Protein AF-A0AAV8XV36-F1 (afdb_monomer)

pLDDT: mean 71.96, std 15.18, range [45.75, 94.62]

Secondary structure (DSSP, 8-state):
-EEEEE-----HHHHHHHHHHHHHHHHHHGGG-SEEEEE--TTTHHHHHHHHHHHS-SSHHHHHHHHHHS-S---STTS----GGG-------GGGGS-TT-----GGGGGGGS---SSSTTSS----HHHHHHHT---S--HHHHHHHHHHHHHHHHHHHHHHHHTT---

Nearest PDB structures (foldseek):
  4nes-assembly1_A-2  TM=5.254E-01  e=6.346E+00  Methanocaldococcus jannaschii DSM 2661
  4iil-assembly1_A  TM=3.509E-01  e=5.968E+00  Treponema pallidum subsp. pallidum str. Nichols
  4nf0-assembly7_G  TM=2.643E-01  e=8.112E+00  Pseudomonas aeruginosa PAO1

Organism: NCBI:txid1265417

Mean predicted aligned error: 19.74 Å

Structure (mmCIF, N/CA/C/O backbone):
data_AF-A0AAV8XV36-F1
#
_entry.id   AF-A0AAV8XV36-F1
#
loop_
_atom_site.group_PDB
_atom_site.id
_atom_site.type_symbol
_atom_site.label_atom_id
_atom_site.label_alt_id
_atom_site.label_comp_id
_atom_site.label_asym_id
_atom_site.label_entity_id
_atom_site.label_seq_id
_atom_site.pdbx_PDB_ins_code
_atom_site.Cartn_x
_atom_site.Cartn_y
_atom_site.Cartn_z
_atom_site.occupancy
_atom_site.B_iso_or_equiv
_atom_site.auth_seq_id
_atom_site.auth_comp_id
_atom_site.auth_asym_id
_atom_site.auth_atom_id
_atom_site.pdbx_PDB_model_num
ATOM 1 N N . MET A 1 1 ? -11.335 -16.221 -0.264 1.00 74.81 1 MET A N 1
ATOM 2 C CA . MET A 1 1 ? -10.118 -16.378 -1.099 1.00 74.81 1 MET A CA 1
ATOM 3 C C . MET A 1 1 ? -8.887 -15.902 -0.326 1.00 74.81 1 MET A C 1
ATOM 5 O O . MET A 1 1 ? -8.993 -14.907 0.384 1.00 74.81 1 MET A O 1
ATOM 9 N N . VAL A 1 2 ? -7.735 -16.580 -0.450 1.00 75.75 2 VAL A N 1
ATOM 10 C CA . VAL A 1 2 ? -6.464 -16.173 0.193 1.00 75.75 2 VAL A CA 1
ATOM 11 C C . VAL A 1 2 ? -5.485 -15.687 -0.872 1.00 75.75 2 VAL A C 1
ATOM 13 O O . VAL A 1 2 ? -5.210 -16.416 -1.823 1.00 75.75 2 VAL A O 1
ATOM 16 N N . ILE A 1 3 ? -4.943 -14.479 -0.703 1.00 79.88 3 ILE A N 1
ATOM 17 C CA . ILE A 1 3 ? -3.917 -13.923 -1.598 1.00 79.88 3 ILE A CA 1
ATOM 18 C C . ILE A 1 3 ? -2.570 -13.907 -0.878 1.00 79.88 3 ILE A C 1
ATOM 20 O O . ILE A 1 3 ? -2.438 -13.403 0.240 1.00 79.88 3 ILE A O 1
ATOM 24 N N . LYS A 1 4 ? -1.548 -14.436 -1.555 1.00 80.75 4 LYS A N 1
ATOM 25 C CA . LYS A 1 4 ? -0.155 -14.390 -1.112 1.00 80.75 4 LYS A CA 1
ATOM 26 C C . LYS A 1 4 ? 0.591 -13.346 -1.935 1.00 80.75 4 LYS A C 1
ATOM 28 O O . LYS A 1 4 ? 0.726 -13.505 -3.145 1.00 80.75 4 LYS A O 1
ATOM 33 N N . MET A 1 5 ? 1.066 -12.286 -1.286 1.00 78.62 5 MET A N 1
ATOM 34 C CA . MET A 1 5 ? 1.768 -11.190 -1.955 1.00 78.62 5 MET A CA 1
ATOM 35 C C . MET A 1 5 ? 3.269 -11.306 -1.721 1.00 78.62 5 MET A C 1
ATOM 37 O O . MET A 1 5 ? 3.731 -11.320 -0.580 1.00 78.62 5 MET A O 1
ATOM 41 N N . PHE A 1 6 ? 4.029 -11.391 -2.813 1.00 74.19 6 PHE A N 1
ATOM 42 C CA . PHE A 1 6 ? 5.486 -11.450 -2.783 1.00 74.19 6 PHE A CA 1
ATOM 43 C C . PHE A 1 6 ? 6.046 -10.062 -3.101 1.00 74.19 6 PHE A C 1
ATOM 45 O O . PHE A 1 6 ? 5.982 -9.606 -4.242 1.00 74.19 6 PHE A O 1
ATOM 52 N N . LEU A 1 7 ? 6.564 -9.361 -2.094 1.00 67.19 7 LEU A N 1
ATOM 53 C CA . LEU A 1 7 ? 6.977 -7.967 -2.238 1.00 67.19 7 LEU A CA 1
ATOM 54 C C . LEU A 1 7 ? 8.505 -7.838 -2.163 1.00 67.19 7 LEU A C 1
ATOM 56 O O . LEU A 1 7 ? 9.052 -7.486 -1.128 1.00 67.19 7 LEU A O 1
ATOM 60 N N . LYS A 1 8 ? 9.203 -8.048 -3.287 1.00 64.44 8 LYS A N 1
ATOM 61 C CA . LYS A 1 8 ? 10.670 -7.869 -3.377 1.00 64.44 8 LYS A CA 1
ATOM 62 C C . LYS A 1 8 ? 11.080 -6.398 -3.444 1.00 64.44 8 LYS A C 1
ATOM 64 O O . LYS A 1 8 ? 10.533 -5.671 -4.274 1.00 64.44 8 LYS A O 1
ATOM 69 N N . GLY A 1 9 ? 12.057 -5.965 -2.649 1.00 63.59 9 GLY A N 1
ATOM 70 C CA . GLY A 1 9 ? 12.714 -4.661 -2.801 1.00 63.59 9 GLY A CA 1
ATOM 71 C C . GLY A 1 9 ? 12.841 -3.905 -1.472 1.00 63.59 9 GLY A C 1
ATOM 72 O O . GLY A 1 9 ? 11.809 -3.463 -0.964 1.00 63.59 9 GLY A O 1
ATOM 73 N N . PRO A 1 10 ? 14.069 -3.693 -0.960 1.00 70.31 10 PRO A N 1
ATOM 74 C CA . PRO A 1 10 ? 14.338 -3.261 0.416 1.00 70.31 10 PRO A CA 1
ATOM 75 C C . PRO A 1 10 ? 14.189 -1.752 0.646 1.00 70.31 10 PRO A C 1
ATOM 77 O O . PRO A 1 10 ? 14.543 -1.257 1.710 1.00 70.31 10 PRO A O 1
ATOM 80 N N . SER A 1 11 ? 13.773 -0.957 -0.346 1.00 85.12 11 SER A N 1
ATOM 81 C CA . SER A 1 11 ? 13.738 0.493 -0.148 1.00 85.12 11 SER A CA 1
ATOM 82 C C . SER A 1 11 ? 12.455 0.903 0.572 1.00 85.12 11 SER A C 1
ATOM 84 O O . SER A 1 11 ? 11.348 0.547 0.164 1.00 85.12 11 SER A O 1
ATOM 86 N N . LEU A 1 12 ? 12.605 1.691 1.639 1.00 85.00 12 LEU A N 1
ATOM 87 C CA . LEU A 1 12 ? 11.484 2.244 2.402 1.00 85.00 12 LEU A CA 1
ATOM 88 C C . LEU A 1 12 ? 10.432 2.923 1.495 1.00 85.00 12 LEU A C 1
ATOM 90 O O . LEU A 1 12 ? 9.249 2.628 1.670 1.00 85.00 12 LEU A O 1
ATOM 94 N N . PRO A 1 13 ? 10.806 3.722 0.470 1.00 85.50 13 PRO A N 1
ATOM 95 C CA . PRO A 1 13 ? 9.836 4.289 -0.470 1.00 85.50 13 PRO A CA 1
ATOM 96 C C . PRO A 1 13 ? 9.080 3.238 -1.296 1.00 85.50 13 PRO A C 1
ATOM 98 O O . PRO A 1 13 ? 7.882 3.385 -1.525 1.00 85.50 13 PRO A O 1
ATOM 101 N N . ALA A 1 14 ? 9.744 2.159 -1.727 1.00 85.31 14 ALA A N 1
ATOM 102 C CA . ALA A 1 14 ? 9.082 1.111 -2.503 1.00 85.31 14 ALA A CA 1
ATOM 103 C C . ALA A 1 14 ? 8.082 0.320 -1.652 1.00 85.31 14 ALA A C 1
ATOM 105 O O . ALA A 1 14 ? 7.015 -0.046 -2.143 1.00 85.31 14 ALA A O 1
ATOM 106 N N . VAL A 1 15 ? 8.408 0.053 -0.384 1.00 88.69 15 VAL A N 1
ATOM 107 C CA . VAL A 1 15 ? 7.481 -0.617 0.539 1.00 88.69 15 VAL A CA 1
ATOM 108 C C . VAL A 1 15 ? 6.291 0.286 0.860 1.00 88.69 15 VAL A C 1
ATOM 110 O O . VAL A 1 15 ? 5.156 -0.178 0.807 1.00 88.69 15 VAL A O 1
ATOM 113 N N . ASN A 1 16 ? 6.534 1.573 1.116 1.00 88.31 16 ASN A N 1
ATOM 114 C CA . ASN A 1 16 ? 5.494 2.577 1.350 1.00 88.31 16 ASN A CA 1
ATOM 115 C C . ASN A 1 16 ? 4.468 2.606 0.202 1.00 88.31 16 ASN A C 1
ATOM 117 O O . ASN A 1 16 ? 3.268 2.457 0.434 1.00 88.31 16 ASN A O 1
ATOM 121 N N . LEU A 1 17 ? 4.957 2.659 -1.042 1.00 86.50 17 LEU A N 1
ATOM 122 C CA . LEU A 1 17 ? 4.115 2.598 -2.233 1.00 86.50 17 LEU A CA 1
ATOM 123 C C . LEU A 1 17 ? 3.281 1.309 -2.283 1.00 86.50 17 LEU A C 1
ATOM 125 O O . LEU A 1 17 ? 2.062 1.366 -2.416 1.00 86.50 17 LEU A O 1
ATOM 129 N N . LYS A 1 18 ? 3.924 0.144 -2.134 1.00 87.56 18 LYS A N 1
ATOM 130 C CA . LYS A 1 18 ? 3.245 -1.161 -2.199 1.00 87.56 18 LYS A CA 1
ATOM 131 C C . LYS A 1 18 ? 2.146 -1.298 -1.154 1.00 87.56 18 LYS A C 1
ATOM 133 O O . LYS A 1 18 ? 1.065 -1.781 -1.474 1.00 87.56 18 LYS A O 1
ATOM 138 N N . LEU A 1 19 ? 2.414 -0.903 0.090 1.00 90.06 19 LEU A N 1
ATOM 139 C CA . LEU A 1 19 ? 1.417 -0.971 1.158 1.00 90.06 19 LEU A CA 1
ATOM 140 C C . LEU A 1 19 ? 0.246 -0.019 0.888 1.00 90.06 19 LEU A C 1
ATOM 142 O O . LEU A 1 19 ? -0.897 -0.401 1.132 1.00 90.06 19 LEU A O 1
ATOM 146 N N . GLY A 1 20 ? 0.511 1.160 0.316 1.00 88.62 20 GLY A N 1
ATOM 147 C CA . GLY A 1 20 ? 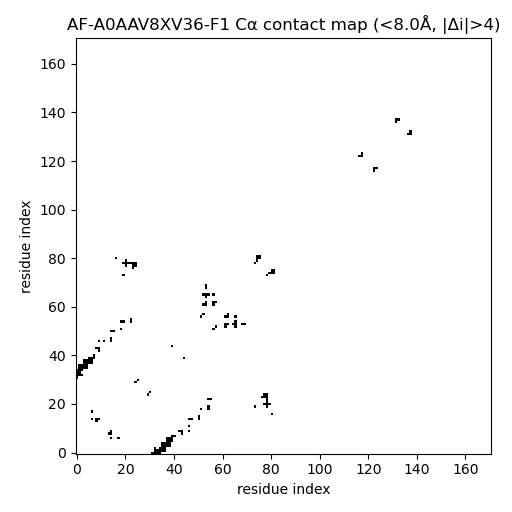-0.527 2.076 -0.160 1.00 88.62 20 GLY A CA 1
ATOM 148 C C . GLY A 1 20 ? -1.434 1.439 -1.215 1.00 88.62 20 GLY A C 1
ATOM 149 O O . GLY A 1 20 ? -2.657 1.460 -1.065 1.00 88.62 20 GLY A O 1
ATOM 150 N N . THR A 1 21 ? -0.847 0.792 -2.226 1.00 87.38 21 THR A N 1
ATOM 151 C CA . THR A 1 21 ? -1.595 0.069 -3.266 1.00 87.38 21 THR A CA 1
ATOM 152 C C . THR A 1 21 ? -2.440 -1.058 -2.674 1.00 87.38 21 THR A C 1
ATOM 154 O O . THR A 1 21 ? -3.630 -1.162 -2.961 1.00 87.38 21 THR A O 1
ATOM 157 N N . VAL A 1 22 ? -1.866 -1.883 -1.791 1.00 89.94 22 VAL A N 1
ATOM 158 C CA . VAL A 1 22 ? -2.609 -2.987 -1.160 1.00 89.94 22 VAL A CA 1
ATOM 159 C C . VAL A 1 22 ? -3.760 -2.466 -0.308 1.00 89.94 22 VAL A C 1
ATOM 161 O O . VAL A 1 22 ? -4.858 -3.013 -0.372 1.00 89.94 22 VAL A O 1
ATOM 164 N N . ARG A 1 23 ? -3.547 -1.393 0.458 1.00 89.81 23 ARG A N 1
ATOM 165 C CA . ARG A 1 23 ? -4.609 -0.763 1.244 1.00 89.81 23 ARG A CA 1
ATOM 166 C C . ARG A 1 23 ? -5.766 -0.309 0.351 1.00 89.81 23 ARG A C 1
ATOM 168 O O . ARG A 1 23 ? -6.904 -0.672 0.629 1.00 89.81 23 ARG A O 1
ATOM 175 N N . ARG A 1 24 ? -5.485 0.411 -0.740 1.00 87.62 24 ARG A N 1
ATOM 176 C CA . ARG A 1 24 ? -6.513 0.882 -1.688 1.00 87.62 24 ARG A CA 1
ATOM 177 C C . ARG A 1 24 ? -7.259 -0.252 -2.373 1.00 87.62 24 ARG A C 1
ATOM 179 O O . ARG A 1 24 ? -8.483 -0.210 -2.483 1.00 87.62 24 ARG A O 1
ATOM 186 N N . PHE A 1 25 ? -6.538 -1.291 -2.772 1.00 88.31 25 PHE A N 1
ATOM 187 C CA . PHE A 1 25 ? -7.145 -2.487 -3.335 1.00 88.31 25 PHE A CA 1
ATOM 188 C C . PHE A 1 25 ? -8.116 -3.149 -2.344 1.00 88.31 25 PHE A C 1
ATOM 190 O O . PHE A 1 25 ? -9.224 -3.538 -2.712 1.00 88.31 25 PHE A O 1
ATOM 197 N N . LEU A 1 26 ? -7.738 -3.231 -1.065 1.00 89.81 26 LEU A N 1
ATOM 198 C CA . LEU A 1 26 ? -8.586 -3.802 -0.018 1.00 89.81 26 LEU A CA 1
ATOM 199 C C . LEU A 1 26 ? -9.798 -2.936 0.334 1.00 89.81 26 LEU A C 1
ATOM 201 O O . LEU A 1 26 ? -10.822 -3.487 0.726 1.00 89.81 26 LEU A O 1
ATOM 205 N N . GLU A 1 27 ? -9.732 -1.619 0.150 1.00 87.75 27 GLU A N 1
ATOM 206 C CA . GLU A 1 27 ? -10.895 -0.740 0.330 1.00 87.75 27 GLU A CA 1
ATOM 207 C C . GLU A 1 27 ? -12.016 -1.051 -0.680 1.00 87.75 27 GLU A C 1
ATOM 209 O O . GLU A 1 27 ? -13.190 -0.996 -0.319 1.00 87.75 27 GLU A O 1
ATOM 214 N N . HIS A 1 28 ? -11.670 -1.445 -1.911 1.00 88.44 28 HIS A N 1
ATOM 215 C CA . HIS A 1 28 ? -12.644 -1.749 -2.970 1.00 88.44 28 HIS A CA 1
ATOM 216 C C . HIS A 1 28 ? -13.012 -3.236 -3.054 1.00 88.44 28 HIS A C 1
ATOM 218 O O . HIS A 1 28 ? -14.160 -3.582 -3.335 1.00 88.44 28 HIS A O 1
ATOM 224 N N . HIS A 1 29 ? -12.050 -4.131 -2.810 1.00 88.62 29 HIS A N 1
ATOM 225 C CA . HIS A 1 29 ? -12.204 -5.571 -3.046 1.00 88.62 29 HIS A CA 1
ATOM 226 C C . HIS A 1 29 ? -12.070 -6.433 -1.785 1.00 88.62 29 HIS A C 1
ATOM 228 O O . HIS A 1 29 ? -12.222 -7.657 -1.860 1.00 88.62 29 HIS A O 1
ATOM 234 N N . GLY A 1 30 ? -11.820 -5.833 -0.617 1.00 87.88 30 GLY A N 1
ATOM 235 C CA . GLY A 1 30 ? -11.525 -6.549 0.627 1.00 87.88 30 GLY A CA 1
ATOM 236 C C . GLY A 1 30 ? -12.627 -7.501 1.085 1.00 87.88 30 GLY A C 1
ATOM 237 O O . GLY A 1 30 ? -12.320 -8.557 1.621 1.00 87.88 30 GLY A O 1
ATOM 238 N N . SER A 1 31 ? -13.899 -7.206 0.797 1.00 90.38 31 SER A N 1
ATOM 239 C CA . SER A 1 31 ? -15.032 -8.071 1.168 1.00 90.38 31 SER A CA 1
ATOM 240 C C . SER A 1 31 ? -15.002 -9.456 0.506 1.00 90.38 31 SER A C 1
ATOM 242 O O . SER A 1 31 ? -15.669 -10.370 0.979 1.00 90.38 31 SER A O 1
ATOM 244 N N . SER A 1 32 ? -14.255 -9.615 -0.591 1.00 90.62 32 SER A N 1
ATOM 245 C CA . SER A 1 32 ? -14.105 -10.889 -1.315 1.00 90.62 32 SER A CA 1
ATOM 246 C C . SER A 1 32 ? -12.934 -11.750 -0.814 1.00 90.62 32 SER A C 1
ATOM 248 O O . SER A 1 32 ? -12.748 -12.892 -1.255 1.00 90.62 32 SER A O 1
ATOM 250 N N . LEU A 1 33 ? -12.124 -11.207 0.097 1.00 89.56 33 LEU A N 1
ATOM 251 C CA . LEU A 1 33 ? -10.884 -11.806 0.572 1.00 89.56 33 LEU A CA 1
ATOM 252 C C . LEU A 1 33 ? -11.000 -12.158 2.047 1.00 89.56 33 LEU A C 1
ATOM 254 O O . LEU A 1 33 ? -11.422 -11.344 2.859 1.00 89.56 33 LEU A O 1
ATOM 258 N N . ASP A 1 34 ? -10.551 -13.360 2.396 1.00 90.62 34 ASP A N 1
ATOM 259 C CA . ASP A 1 34 ? -10.556 -13.801 3.793 1.00 90.62 34 ASP A CA 1
ATOM 260 C C . ASP A 1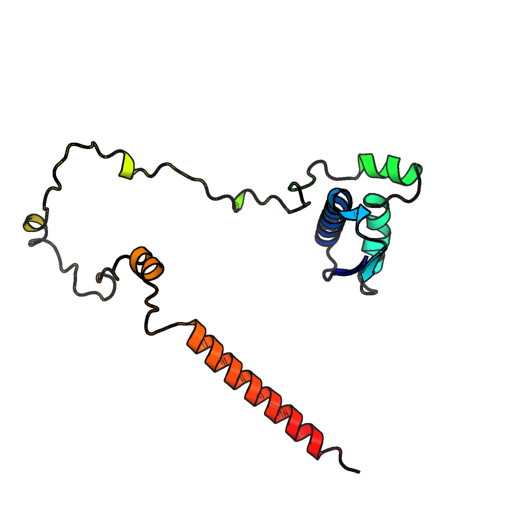 34 ? -9.250 -13.404 4.483 1.00 90.62 34 ASP A C 1
ATOM 262 O O . ASP A 1 34 ? -9.212 -13.097 5.672 1.00 90.62 34 ASP A O 1
ATOM 266 N N . THR A 1 35 ? -8.130 -13.471 3.757 1.00 89.81 35 THR A N 1
ATOM 267 C CA . THR A 1 35 ? -6.796 -13.251 4.325 1.00 89.81 35 THR A CA 1
ATOM 268 C C . THR A 1 35 ? -5.806 -12.811 3.250 1.00 89.81 35 THR A C 1
ATOM 270 O O . THR A 1 35 ? -5.747 -13.389 2.161 1.00 89.81 35 THR A O 1
ATOM 273 N N . VAL A 1 36 ? -4.980 -11.821 3.593 1.00 89.62 36 VAL A N 1
ATOM 274 C CA . VAL A 1 36 ? -3.818 -11.387 2.808 1.00 89.62 36 VAL A CA 1
ATOM 275 C C . VAL A 1 36 ? -2.552 -11.696 3.591 1.00 89.62 36 VAL A C 1
ATOM 277 O O . VAL A 1 36 ? -2.440 -11.343 4.763 1.00 89.62 36 VAL A O 1
ATOM 280 N N . ILE A 1 37 ? -1.595 -12.362 2.945 1.00 92.25 37 ILE A N 1
ATOM 281 C CA . ILE A 1 37 ? -0.317 -12.735 3.559 1.00 92.25 37 ILE A CA 1
ATOM 282 C C . ILE A 1 37 ? 0.815 -12.016 2.828 1.00 92.25 37 ILE A C 1
ATOM 284 O O . ILE A 1 37 ? 1.059 -12.276 1.645 1.00 92.25 37 ILE A O 1
ATOM 288 N N . PHE A 1 38 ? 1.531 -11.154 3.550 1.00 90.38 38 PHE A N 1
ATOM 289 C CA . PHE A 1 38 ? 2.761 -10.528 3.074 1.00 90.38 38 PHE A CA 1
ATOM 290 C C . PHE A 1 38 ? 3.940 -11.476 3.275 1.00 90.38 38 PHE A C 1
ATOM 292 O O . PHE A 1 38 ? 4.255 -11.868 4.398 1.00 90.38 38 PHE A O 1
ATOM 299 N N . VAL A 1 39 ? 4.594 -11.851 2.178 1.00 90.81 39 VAL A N 1
ATOM 300 C CA . VAL A 1 39 ? 5.805 -12.672 2.205 1.00 90.81 39 VAL A CA 1
ATOM 301 C C . VAL A 1 39 ? 6.998 -11.755 2.033 1.00 90.81 39 VAL A C 1
ATOM 303 O O . VAL A 1 39 ? 7.145 -11.112 0.992 1.00 90.81 39 VAL A O 1
ATOM 306 N N . VAL A 1 40 ? 7.823 -11.695 3.071 1.00 89.12 40 VAL A N 1
ATOM 307 C CA . VAL A 1 40 ? 8.926 -10.745 3.195 1.00 89.12 40 VAL A CA 1
ATOM 308 C C . VAL A 1 40 ? 10.188 -11.505 3.592 1.00 89.12 40 VAL A C 1
ATOM 310 O O . VAL A 1 40 ? 10.132 -12.416 4.421 1.00 89.12 40 VAL A O 1
ATOM 313 N N . ASP A 1 41 ? 11.322 -11.135 3.000 1.00 88.69 41 ASP A N 1
ATOM 314 C CA . ASP A 1 41 ? 12.625 -11.680 3.378 1.00 88.69 41 ASP A CA 1
ATOM 315 C C . ASP A 1 41 ? 13.086 -11.116 4.730 1.00 88.69 41 ASP A C 1
ATOM 317 O O . ASP A 1 41 ? 12.737 -10.004 5.121 1.00 88.69 41 ASP A O 1
ATOM 321 N N . LYS A 1 42 ? 13.932 -11.860 5.453 1.00 87.38 42 LYS A N 1
ATOM 322 C CA . LYS A 1 42 ? 14.415 -11.445 6.787 1.00 87.38 42 LYS A CA 1
ATOM 323 C C . LYS A 1 42 ? 15.101 -10.075 6.792 1.00 87.38 42 LYS A C 1
ATOM 325 O O . LYS A 1 42 ? 15.044 -9.382 7.800 1.00 87.38 42 LYS A O 1
ATOM 330 N N . VAL A 1 43 ? 15.747 -9.707 5.686 1.00 88.31 43 VAL A N 1
ATOM 331 C CA . VAL A 1 43 ? 16.439 -8.418 5.524 1.00 88.31 43 VAL A CA 1
ATOM 332 C C . VAL A 1 43 ? 15.449 -7.249 5.490 1.00 88.31 43 VAL A C 1
ATOM 334 O O . VAL A 1 43 ? 15.755 -6.176 5.999 1.00 88.31 43 VAL A O 1
ATOM 337 N N . ASP A 1 44 ? 14.248 -7.478 4.961 1.00 88.25 44 ASP A N 1
ATOM 338 C CA . ASP A 1 44 ? 13.240 -6.438 4.754 1.00 88.25 44 ASP A CA 1
ATOM 339 C C . ASP A 1 44 ? 12.260 -6.336 5.931 1.00 88.25 44 ASP A C 1
ATOM 341 O O . ASP A 1 44 ? 11.544 -5.343 6.050 1.00 88.25 44 ASP A O 1
ATOM 345 N N . LEU A 1 45 ? 12.235 -7.333 6.825 1.00 89.88 45 LEU A N 1
ATOM 346 C CA . LEU A 1 45 ? 11.255 -7.459 7.909 1.00 89.88 45 LEU A CA 1
ATOM 347 C C . LEU A 1 45 ? 11.112 -6.179 8.747 1.00 89.88 45 LEU A C 1
ATOM 349 O O . LEU A 1 45 ? 9.992 -5.727 8.973 1.00 89.88 45 LEU A O 1
ATOM 353 N N . GLY A 1 46 ? 12.229 -5.557 9.136 1.00 91.38 46 GLY A N 1
ATOM 354 C CA . GLY A 1 46 ? 12.210 -4.347 9.966 1.00 91.38 46 GLY A CA 1
ATOM 355 C C . GLY A 1 46 ? 11.491 -3.163 9.309 1.00 91.38 46 GLY A C 1
ATOM 356 O O . GLY A 1 46 ? 10.854 -2.368 9.993 1.00 91.38 46 GLY A O 1
ATOM 357 N N . ILE A 1 47 ? 11.518 -3.064 7.977 1.00 91.06 47 ILE A N 1
ATOM 358 C CA . ILE A 1 47 ? 10.802 -2.009 7.245 1.00 91.06 47 ILE A CA 1
ATOM 359 C C . ILE A 1 47 ? 9.290 -2.242 7.329 1.00 91.06 47 ILE A C 1
ATOM 361 O O . ILE A 1 47 ? 8.527 -1.302 7.551 1.00 91.06 47 ILE A O 1
ATOM 365 N N . TYR A 1 48 ? 8.850 -3.494 7.189 1.00 91.69 48 TYR A N 1
ATOM 366 C CA . TYR A 1 48 ? 7.434 -3.846 7.285 1.00 91.69 48 TYR A CA 1
ATOM 367 C C . TYR A 1 48 ? 6.906 -3.722 8.713 1.00 91.69 48 TYR A C 1
ATOM 369 O O . TYR A 1 48 ? 5.782 -3.268 8.886 1.00 91.69 48 TYR A O 1
ATOM 377 N N . GLU A 1 49 ? 7.694 -4.056 9.735 1.00 91.38 49 GLU A N 1
ATOM 378 C CA . GLU A 1 49 ? 7.289 -3.871 11.136 1.00 91.38 49 GLU A CA 1
ATOM 379 C C . GLU A 1 49 ? 6.985 -2.406 11.467 1.00 91.38 49 GLU A C 1
ATOM 381 O O . GLU A 1 49 ? 6.040 -2.125 12.204 1.00 91.38 49 GLU A O 1
ATOM 386 N N . VAL A 1 50 ? 7.745 -1.475 10.884 1.00 91.06 50 VAL A N 1
ATOM 387 C CA . VAL A 1 50 ? 7.536 -0.033 11.063 1.00 91.06 50 VAL A CA 1
ATOM 388 C C . VAL A 1 50 ? 6.368 0.479 10.219 1.00 91.06 50 VAL A C 1
ATOM 390 O O . VAL A 1 50 ? 5.563 1.271 10.704 1.00 91.06 50 VAL A O 1
ATOM 393 N N . LEU A 1 51 ? 6.254 0.045 8.959 1.00 91.06 51 LEU A N 1
ATOM 394 C CA . LEU A 1 51 ? 5.257 0.592 8.035 1.00 91.06 51 LEU A CA 1
ATOM 395 C C . LEU A 1 51 ? 3.876 -0.068 8.143 1.00 91.06 51 LEU A C 1
ATOM 397 O O . LEU A 1 51 ? 2.878 0.593 7.880 1.00 91.06 51 LEU A O 1
ATOM 401 N N . LEU A 1 52 ? 3.761 -1.341 8.526 1.00 91.94 52 LEU A N 1
ATOM 402 C CA . LEU A 1 52 ? 2.458 -2.016 8.597 1.00 91.94 52 LEU A CA 1
ATOM 403 C C . LEU A 1 52 ? 1.463 -1.310 9.535 1.00 91.94 52 LEU A C 1
ATOM 405 O O . LEU A 1 52 ? 0.341 -1.092 9.086 1.00 91.94 52 LEU A O 1
ATOM 409 N N . PRO A 1 53 ? 1.829 -0.881 10.760 1.00 92.88 53 PRO A N 1
ATOM 410 C CA . PRO A 1 53 ? 0.923 -0.129 11.634 1.00 92.88 53 PRO A CA 1
ATOM 411 C C . PRO A 1 53 ? 0.434 1.196 11.036 1.00 92.88 53 PRO A C 1
ATOM 413 O O . PRO A 1 53 ? -0.655 1.654 11.369 1.00 92.88 53 PRO A O 1
ATOM 416 N N . LEU A 1 54 ? 1.220 1.802 10.140 1.00 91.81 54 LEU A N 1
ATOM 417 C CA . LEU A 1 54 ? 0.864 3.051 9.466 1.00 91.81 54 LEU A CA 1
ATOM 418 C C . LEU A 1 54 ? -0.275 2.842 8.452 1.00 91.81 54 LEU A C 1
ATOM 420 O O . LEU A 1 54 ? -1.192 3.658 8.352 1.00 91.81 54 LEU A O 1
ATOM 424 N N . TYR A 1 55 ? -0.236 1.738 7.703 1.00 91.31 55 TYR A N 1
ATOM 425 C CA . TYR A 1 55 ? -1.243 1.428 6.680 1.00 91.31 55 TYR A CA 1
ATOM 426 C C . TYR A 1 55 ? -2.407 0.589 7.207 1.00 91.31 55 TYR A C 1
ATOM 428 O O . TYR A 1 55 ? -3.531 0.761 6.741 1.00 91.31 55 TYR A O 1
ATOM 436 N N . PHE A 1 56 ? -2.147 -0.285 8.174 1.00 92.44 56 PHE A N 1
ATOM 437 C CA . PHE A 1 56 ? -3.086 -1.242 8.753 1.00 92.44 56 PHE A CA 1
ATOM 438 C C . PHE A 1 56 ? -3.037 -1.138 10.287 1.00 92.44 56 PHE A C 1
ATOM 440 O O . PHE A 1 56 ? -2.512 -2.036 10.953 1.00 92.44 56 PHE A O 1
ATOM 447 N N . PRO A 1 57 ? -3.539 -0.028 10.859 1.00 93.06 57 PRO A N 1
ATOM 448 C CA . PRO A 1 57 ? -3.499 0.197 12.297 1.00 93.06 57 PRO A CA 1
ATOM 449 C C . PRO A 1 57 ? -4.299 -0.875 13.041 1.00 93.06 57 PRO A C 1
ATOM 451 O O . PRO A 1 57 ? -5.419 -1.227 12.672 1.00 93.06 57 PRO A O 1
ATOM 454 N N . ARG A 1 58 ? -3.716 -1.385 14.123 1.00 93.12 58 ARG A N 1
ATOM 455 C CA . ARG A 1 58 ? -4.267 -2.447 14.982 1.00 93.12 58 ARG A CA 1
ATOM 456 C C . ARG A 1 58 ? -4.947 -1.887 16.228 1.00 93.12 58 ARG A C 1
ATOM 458 O O . ARG A 1 58 ? -5.646 -2.610 16.933 1.00 93.12 58 ARG A O 1
ATOM 465 N N . SER A 1 59 ? -4.718 -0.610 16.530 1.00 94.62 59 SER A N 1
ATOM 466 C CA . SER A 1 59 ? -5.302 0.094 17.671 1.00 94.62 59 SER A CA 1
ATOM 467 C C . SER A 1 59 ? -5.661 1.534 17.310 1.00 94.62 59 SER A C 1
ATOM 469 O O . SER A 1 59 ? -5.103 2.105 16.375 1.00 94.62 59 SER A O 1
ATOM 471 N N . LYS A 1 60 ? -6.545 2.156 18.101 1.00 93.50 60 LYS A N 1
ATOM 472 C CA . LYS A 1 60 ? -6.906 3.573 17.920 1.00 93.50 60 LYS A CA 1
ATOM 473 C C . LYS A 1 60 ? -5.712 4.518 18.062 1.00 93.50 60 LYS A C 1
ATOM 475 O O . LYS A 1 60 ? -5.676 5.554 17.416 1.00 93.50 60 LYS A O 1
ATOM 480 N N . LEU A 1 61 ? -4.733 4.163 18.898 1.00 93.25 61 LEU A N 1
ATOM 481 C CA . LEU A 1 61 ? -3.515 4.957 19.056 1.00 93.25 61 LEU A CA 1
ATOM 482 C C . LEU A 1 61 ? -2.680 4.948 17.768 1.00 93.25 61 LEU A C 1
ATOM 484 O O . LEU A 1 61 ? -2.205 5.996 17.342 1.00 93.25 61 LEU A O 1
ATOM 488 N N . GLU A 1 62 ? -2.529 3.774 17.144 1.00 93.06 62 GLU A N 1
ATOM 489 C CA . GLU A 1 62 ? -1.848 3.644 15.848 1.00 93.06 62 GLU A CA 1
ATOM 490 C C . GLU A 1 62 ? -2.603 4.406 14.755 1.00 93.06 62 GLU A C 1
ATOM 492 O O . GLU A 1 62 ? -1.980 5.101 13.961 1.00 93.06 62 GLU A O 1
ATOM 497 N N . GLU A 1 63 ? -3.937 4.336 14.749 1.00 89.88 63 GLU A N 1
ATOM 498 C CA . GLU A 1 63 ? -4.775 5.068 13.796 1.00 89.88 63 GLU A CA 1
ATOM 499 C C . GLU A 1 63 ? -4.588 6.589 13.910 1.00 89.88 63 GLU A C 1
ATOM 501 O O . GLU A 1 63 ? -4.373 7.258 12.901 1.00 89.88 63 GLU A O 1
ATOM 506 N N . GLU A 1 64 ? -4.623 7.139 15.128 1.00 91.62 64 GLU A N 1
ATOM 507 C CA . GLU A 1 64 ? -4.387 8.568 15.362 1.00 91.62 64 GLU A CA 1
ATOM 508 C C . GLU A 1 64 ? -2.974 8.987 14.946 1.00 91.62 64 GLU A C 1
ATOM 510 O O . GLU A 1 64 ? -2.805 9.999 14.270 1.00 91.62 64 GLU A O 1
ATOM 515 N N . ALA A 1 65 ? -1.955 8.192 15.279 1.00 88.38 65 ALA A N 1
ATOM 516 C CA . ALA A 1 65 ? -0.584 8.472 14.861 1.00 88.38 65 ALA A CA 1
ATOM 517 C C . ALA A 1 65 ? -0.429 8.436 13.330 1.00 88.38 65 ALA A C 1
ATOM 519 O O . ALA A 1 65 ? 0.253 9.287 12.753 1.00 88.38 65 ALA A O 1
ATOM 520 N N . ALA A 1 66 ? -1.088 7.482 12.666 1.00 89.00 66 ALA A N 1
ATOM 521 C CA . ALA A 1 66 ? -0.992 7.291 11.228 1.00 89.00 66 ALA A CA 1
ATOM 522 C C . ALA A 1 66 ? -1.563 8.464 10.426 1.00 89.00 66 ALA A C 1
ATOM 524 O O . ALA A 1 66 ? -0.992 8.832 9.399 1.00 89.00 66 ALA A O 1
ATOM 525 N N . LYS A 1 67 ? -2.636 9.103 10.915 1.00 85.31 67 LYS A N 1
ATOM 526 C CA . LYS A 1 67 ? -3.254 10.279 10.271 1.00 85.31 67 LYS A CA 1
ATOM 527 C C . LYS A 1 67 ? -2.256 11.404 9.997 1.00 85.31 67 LYS A C 1
ATOM 529 O O . LYS A 1 67 ? -2.382 12.086 8.988 1.00 85.31 67 LYS A O 1
ATOM 534 N N . TYR A 1 68 ? -1.267 11.583 10.872 1.00 85.38 68 TYR A N 1
ATOM 535 C CA . TYR A 1 68 ? -0.263 12.644 10.750 1.00 85.38 68 TYR A CA 1
ATOM 536 C C . TYR A 1 68 ? 0.986 12.235 9.963 1.00 85.38 68 TYR A C 1
ATOM 538 O O . TYR A 1 68 ? 1.799 13.091 9.625 1.00 85.38 68 TYR A O 1
ATOM 546 N N . GLN A 1 69 ? 1.171 10.940 9.710 1.00 83.88 69 GLN A N 1
ATOM 547 C CA . GLN A 1 69 ? 2.375 10.392 9.080 1.00 83.88 69 GLN A CA 1
ATOM 548 C C . GLN A 1 69 ? 2.136 9.915 7.645 1.00 83.88 69 GLN A C 1
ATOM 550 O O . GLN A 1 69 ? 3.090 9.778 6.879 1.00 83.88 69 GLN A O 1
ATOM 555 N N . LEU A 1 70 ? 0.883 9.639 7.276 1.00 79.44 70 LEU A N 1
ATOM 556 C CA . LEU A 1 70 ? 0.543 9.233 5.921 1.00 79.44 70 LEU A CA 1
ATOM 557 C C . LEU A 1 70 ? 0.752 10.397 4.935 1.00 79.44 70 LEU A C 1
ATOM 559 O O . LEU A 1 70 ? 0.389 11.534 5.243 1.00 79.44 70 LEU A O 1
AT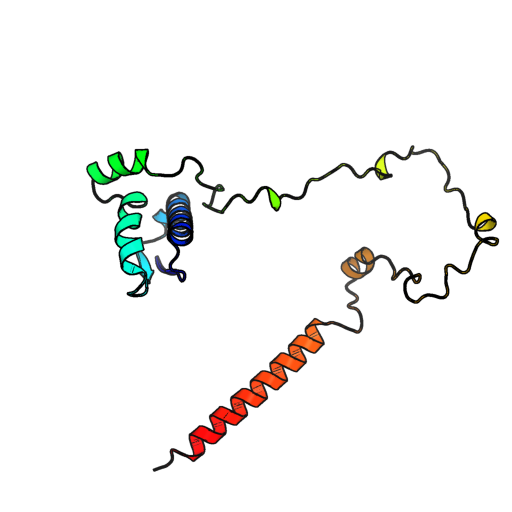OM 563 N N . PRO A 1 71 ? 1.317 10.129 3.743 1.00 74.00 71 PRO A N 1
ATOM 564 C CA . PRO A 1 71 ? 1.432 11.133 2.691 1.00 74.00 71 PRO A CA 1
ATOM 565 C C . PRO A 1 71 ? 0.061 11.697 2.298 1.00 74.00 71 PRO A C 1
ATOM 567 O O . PRO A 1 71 ? -0.919 10.955 2.231 1.00 74.00 71 PRO A O 1
ATOM 570 N N . SER A 1 72 ? 0.001 12.996 1.984 1.00 67.31 72 SER A N 1
ATOM 571 C CA . SER A 1 72 ? -1.222 13.647 1.488 1.00 67.31 72 SER A CA 1
ATOM 572 C C . SER A 1 72 ? -1.662 13.107 0.122 1.00 67.31 72 SER A C 1
ATOM 574 O O . SER A 1 72 ? -2.854 13.007 -0.150 1.00 67.31 72 SER A O 1
ATOM 576 N N . GLU A 1 73 ? -0.704 12.711 -0.718 1.00 65.25 73 GLU A N 1
ATOM 577 C CA . GLU A 1 73 ? -0.945 12.196 -2.066 1.00 65.25 73 GLU A CA 1
ATOM 578 C C . GLU A 1 73 ? -1.097 10.670 -2.040 1.00 65.25 73 GLU A C 1
ATOM 580 O O . GLU A 1 73 ? -0.124 9.940 -1.854 1.00 65.25 73 GLU A O 1
ATOM 585 N N . THR A 1 74 ? -2.320 10.165 -2.231 1.00 62.88 74 THR A N 1
ATOM 586 C CA . THR A 1 74 ? -2.621 8.720 -2.140 1.00 62.88 74 THR A CA 1
ATOM 587 C C . THR A 1 74 ? -2.550 7.972 -3.480 1.00 62.88 74 THR A C 1
ATOM 589 O O . THR A 1 74 ? -3.015 6.837 -3.575 1.00 62.88 74 THR A O 1
ATOM 592 N N . GLY A 1 75 ? -1.952 8.577 -4.509 1.00 72.12 75 GLY A N 1
ATOM 593 C CA . GLY A 1 75 ? -1.898 7.996 -5.852 1.00 72.12 75 GLY A CA 1
ATOM 594 C C . GLY A 1 75 ? -3.261 7.978 -6.554 1.00 72.12 75 GLY A C 1
ATOM 595 O O . GLY A 1 75 ? -4.179 8.709 -6.182 1.00 72.12 75 GLY A O 1
ATOM 596 N N . GLY A 1 76 ? -3.370 7.173 -7.611 1.00 77.38 76 GLY A N 1
ATOM 597 C CA . GLY A 1 76 ? -4.597 6.986 -8.386 1.00 77.38 76 GLY A CA 1
ATOM 598 C C . GLY A 1 76 ? -5.701 6.233 -7.623 1.00 77.38 76 GLY A C 1
ATOM 599 O O . GLY A 1 76 ? -5.487 5.803 -6.487 1.00 77.38 76 GLY A O 1
ATOM 600 N N . PRO A 1 77 ? -6.879 6.028 -8.242 1.00 75.62 77 PRO A N 1
ATOM 601 C CA . PRO A 1 77 ? -8.034 5.378 -7.605 1.00 75.62 77 PRO A CA 1
ATOM 602 C C . PRO A 1 77 ? -7.714 3.986 -7.035 1.00 75.62 77 PRO A C 1
ATOM 604 O O . PRO A 1 77 ? -8.161 3.655 -5.937 1.00 75.62 77 PRO A O 1
ATOM 607 N N . ASP A 1 78 ? -6.851 3.230 -7.717 1.00 73.00 78 ASP A N 1
ATOM 608 C CA . ASP A 1 78 ? -6.416 1.888 -7.310 1.00 73.00 78 ASP A CA 1
ATOM 609 C C . ASP A 1 78 ? -5.079 1.883 -6.538 1.00 73.00 78 ASP A C 1
ATOM 611 O O . ASP A 1 78 ? -4.464 0.840 -6.321 1.00 73.00 78 ASP A O 1
ATOM 615 N N . GLY A 1 79 ? -4.604 3.054 -6.097 1.00 76.25 79 GLY A N 1
ATOM 616 C CA . GLY A 1 79 ? -3.321 3.207 -5.404 1.00 76.25 79 GLY A CA 1
ATOM 617 C C . GLY A 1 79 ? -2.101 3.105 -6.325 1.00 76.25 79 GLY A C 1
ATOM 618 O O . GLY A 1 79 ? -1.011 2.743 -5.874 1.00 76.25 79 GLY A O 1
ATOM 619 N N . GLU A 1 80 ? -2.280 3.401 -7.613 1.00 79.62 80 GLU A N 1
ATOM 620 C CA . GLU A 1 80 ? -1.196 3.485 -8.593 1.00 79.62 80 GLU A CA 1
ATOM 621 C C . GLU A 1 80 ? -0.368 4.775 -8.418 1.00 79.62 80 GLU A C 1
ATOM 623 O O . GLU A 1 80 ? -0.926 5.829 -8.093 1.00 79.62 80 GLU A O 1
ATOM 628 N N . PRO A 1 81 ? 0.955 4.749 -8.665 1.00 74.88 81 PRO A N 1
ATOM 629 C CA . PRO A 1 81 ? 1.760 5.965 -8.692 1.00 74.88 81 PRO A CA 1
ATOM 630 C C . PRO A 1 81 ? 1.327 6.894 -9.832 1.00 74.88 81 PRO A C 1
ATOM 632 O O . PRO A 1 81 ? 1.341 6.505 -11.000 1.00 74.88 81 PRO A O 1
ATOM 635 N N . ILE A 1 82 ? 1.034 8.154 -9.513 1.00 77.31 82 ILE A N 1
ATOM 636 C CA . ILE A 1 82 ? 0.783 9.184 -10.526 1.00 77.31 82 ILE A CA 1
ATOM 637 C C . ILE A 1 82 ? 2.139 9.710 -11.011 1.00 77.31 82 ILE A C 1
ATOM 639 O O . ILE A 1 82 ? 2.871 10.350 -10.259 1.00 77.31 82 ILE A O 1
ATOM 643 N N . MET A 1 83 ? 2.486 9.424 -12.269 1.00 79.25 83 MET A N 1
ATOM 644 C CA . MET A 1 83 ? 3.712 9.910 -12.913 1.00 79.25 83 MET A CA 1
ATOM 645 C C . MET A 1 83 ? 3.363 10.960 -13.978 1.00 79.25 83 MET A C 1
ATOM 647 O O . MET A 1 83 ? 3.168 10.589 -15.139 1.00 79.25 83 MET A O 1
ATOM 651 N N . PRO A 1 84 ? 3.288 12.256 -13.623 1.00 72.75 84 PRO A N 1
ATOM 652 C CA . PRO A 1 84 ? 2.850 13.303 -14.551 1.00 72.75 84 PRO A CA 1
ATOM 653 C C . PRO A 1 84 ? 3.751 13.402 -15.789 1.00 72.75 84 PRO A C 1
ATOM 655 O O . PRO A 1 84 ? 3.270 13.671 -16.886 1.00 72.75 84 PRO A O 1
ATOM 658 N N . ASP A 1 85 ? 5.038 13.082 -15.646 1.00 80.19 85 ASP A N 1
ATOM 659 C CA . ASP A 1 85 ? 6.010 13.089 -16.746 1.00 80.19 85 ASP A CA 1
ATOM 660 C C . ASP A 1 85 ? 5.703 12.053 -17.841 1.00 80.19 85 ASP A C 1
ATOM 662 O O . ASP A 1 85 ? 6.215 12.155 -18.953 1.00 80.19 85 ASP A O 1
ATOM 666 N N . ARG A 1 86 ? 4.875 11.043 -17.541 1.00 76.25 86 ARG A N 1
ATOM 667 C CA . ARG A 1 86 ? 4.435 10.017 -18.502 1.00 76.25 86 ARG A CA 1
ATOM 668 C C . ARG A 1 86 ? 3.100 10.347 -19.163 1.00 76.25 86 ARG A C 1
ATOM 670 O O . ARG A 1 86 ? 2.626 9.570 -19.989 1.00 76.25 86 ARG A O 1
ATOM 677 N N . GLN A 1 87 ? 2.472 11.462 -18.802 1.00 80.00 87 GLN A N 1
ATOM 678 C CA . GLN A 1 87 ? 1.193 11.844 -19.377 1.00 80.00 87 GLN A CA 1
ATOM 679 C C . GLN A 1 87 ? 1.394 12.350 -20.810 1.00 80.00 87 GLN A C 1
ATOM 681 O O . GLN A 1 87 ? 2.097 13.333 -21.049 1.00 80.00 87 GLN A O 1
ATOM 686 N N . ILE A 1 88 ? 0.752 11.687 -21.775 1.00 77.50 88 ILE A N 1
ATOM 687 C CA . ILE A 1 88 ? 0.728 12.156 -23.162 1.00 77.50 88 ILE A CA 1
ATOM 688 C C . ILE A 1 88 ? -0.121 13.426 -23.205 1.00 77.50 88 ILE A C 1
ATOM 690 O O . ILE A 1 88 ? -1.297 13.417 -22.838 1.00 77.50 88 ILE A O 1
ATOM 694 N N . ARG A 1 89 ? 0.479 14.529 -23.653 1.00 80.81 89 ARG A N 1
ATOM 695 C CA . ARG A 1 89 ? -0.256 15.761 -23.940 1.00 80.81 89 ARG A CA 1
ATOM 696 C C . ARG A 1 89 ? -0.894 15.603 -25.311 1.00 80.81 89 ARG A C 1
ATOM 698 O O . AR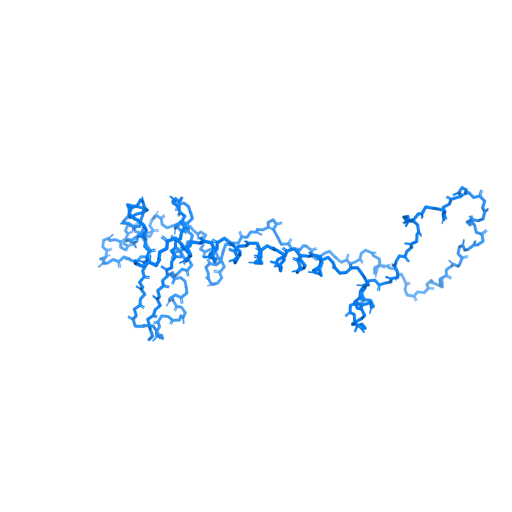G A 1 89 ? -0.180 15.546 -26.308 1.00 80.81 89 ARG A O 1
ATOM 705 N N . ILE A 1 90 ? -2.220 15.527 -25.357 1.00 80.81 90 ILE A N 1
ATOM 706 C CA . ILE A 1 90 ? -2.943 15.677 -26.618 1.00 80.81 90 ILE A CA 1
ATOM 707 C C . ILE A 1 90 ? -2.885 17.164 -26.958 1.00 80.81 90 ILE A C 1
ATOM 709 O O . ILE A 1 90 ? -3.560 17.979 -26.335 1.00 80.81 90 ILE A O 1
ATOM 713 N N . ILE A 1 91 ? -1.996 17.512 -27.880 1.00 80.38 91 ILE A N 1
ATOM 714 C CA . ILE A 1 91 ? -2.059 18.781 -28.596 1.00 80.38 91 ILE A CA 1
ATOM 715 C C . ILE A 1 91 ? -2.948 18.562 -29.813 1.00 80.38 91 ILE A C 1
ATOM 717 O O . ILE A 1 91 ? -2.841 17.524 -30.471 1.00 80.38 91 ILE A O 1
ATOM 721 N N . ASP A 1 92 ? -3.833 19.515 -30.095 1.00 76.75 92 ASP A N 1
ATOM 722 C CA . ASP A 1 92 ? -4.594 19.496 -31.339 1.00 76.75 92 ASP A CA 1
ATOM 723 C C . ASP A 1 92 ? -3.614 19.395 -32.506 1.00 76.75 92 ASP A C 1
ATOM 725 O O . ASP A 1 92 ? -2.570 20.055 -32.505 1.00 76.75 92 ASP A O 1
ATOM 729 N N . ASN A 1 93 ? -3.918 18.527 -33.473 1.00 69.81 93 ASN A N 1
ATOM 730 C CA . ASN A 1 93 ? -3.052 18.342 -34.627 1.00 69.81 93 ASN A CA 1
ATOM 731 C C . ASN A 1 93 ? -2.900 19.701 -35.339 1.00 69.81 93 ASN A C 1
ATOM 733 O O . ASN A 1 93 ? -3.886 20.182 -35.905 1.00 69.81 93 ASN A O 1
ATOM 737 N N . PRO A 1 94 ? -1.702 20.320 -35.362 1.00 65.44 94 PRO A N 1
ATOM 738 C CA . PRO A 1 94 ? -1.522 21.639 -35.968 1.00 65.44 94 PRO A CA 1
ATOM 739 C C . PRO A 1 94 ? -1.829 21.629 -37.473 1.00 65.44 94 PRO A C 1
ATOM 741 O O . PRO A 1 94 ? -2.158 22.666 -38.048 1.00 65.44 94 PRO A O 1
ATOM 744 N N . GLN A 1 95 ? -1.777 20.454 -38.108 1.00 58.28 95 GLN A N 1
ATOM 745 C CA . GLN A 1 95 ? -2.122 20.267 -39.517 1.00 58.28 95 GLN A CA 1
ATOM 746 C C . GLN A 1 95 ? -3.635 20.279 -39.778 1.00 58.28 95 GLN A C 1
ATOM 748 O O . GLN A 1 95 ? -4.049 20.449 -40.918 1.00 58.28 95 GLN A O 1
ATOM 753 N N . HIS A 1 96 ? -4.474 20.154 -38.745 1.00 56.25 96 HIS A N 1
ATOM 754 C CA . HIS A 1 96 ? -5.931 20.190 -38.899 1.00 56.25 96 HIS A CA 1
ATOM 755 C C . HIS A 1 96 ? -6.509 21.616 -38.923 1.00 56.25 96 HIS A C 1
ATOM 757 O O . HIS A 1 96 ? -7.726 21.794 -38.955 1.00 56.25 96 HIS A O 1
ATOM 763 N N . THR A 1 97 ? -5.633 22.624 -38.940 1.00 54.06 97 THR A N 1
ATOM 764 C CA . THR A 1 97 ? -5.975 24.037 -39.161 1.00 54.06 97 THR A CA 1
ATOM 765 C C . THR A 1 97 ? -5.991 24.420 -40.646 1.00 54.06 97 THR A C 1
ATOM 767 O O . THR A 1 97 ? -6.190 25.590 -40.970 1.00 54.06 97 THR A O 1
ATOM 770 N N . LEU A 1 98 ? -5.759 23.469 -41.559 1.00 53.09 98 LEU A N 1
ATOM 771 C CA . LEU A 1 98 ? -5.792 23.737 -42.993 1.00 53.09 98 LEU A CA 1
ATOM 772 C C . LEU A 1 98 ? -7.243 23.822 -43.474 1.00 53.09 98 LEU A C 1
ATOM 774 O O . LEU A 1 98 ? -8.046 22.904 -43.317 1.00 53.09 98 LEU A O 1
ATOM 778 N N . HIS A 1 99 ? -7.542 25.004 -43.996 1.00 55.12 99 HIS A N 1
ATOM 779 C CA . HIS A 1 99 ? -8.798 25.450 -44.572 1.00 55.12 99 HIS A CA 1
ATOM 780 C C . HIS A 1 99 ? -9.411 24.373 -45.493 1.00 55.12 99 HIS A C 1
ATOM 782 O O . HIS A 1 99 ? -8.682 23.820 -46.316 1.00 55.12 99 HIS A O 1
ATOM 788 N N . PRO A 1 100 ? -10.726 24.096 -45.428 1.00 53.00 100 PRO A N 1
ATOM 789 C CA . PRO A 1 100 ? -11.367 23.058 -46.245 1.00 53.00 100 PRO A CA 1
ATOM 790 C C . PRO A 1 100 ? -11.377 23.319 -47.769 1.00 53.00 100 PRO A C 1
ATOM 792 O O . PRO A 1 100 ? -11.938 22.507 -48.497 1.00 53.00 100 PRO A O 1
ATOM 795 N N . ASP A 1 101 ? -10.747 24.397 -48.256 1.00 51.94 101 ASP A N 1
ATOM 796 C CA . ASP A 1 101 ? -10.927 24.907 -49.624 1.00 51.94 101 ASP A CA 1
ATOM 797 C C . ASP A 1 101 ? -9.636 25.044 -50.459 1.00 51.94 101 ASP A C 1
ATOM 799 O O . ASP A 1 101 ? -9.701 25.577 -51.565 1.00 51.94 101 ASP A O 1
ATOM 803 N N . GLU A 1 102 ? -8.465 24.587 -50.000 1.00 50.66 102 GLU A N 1
ATOM 804 C CA . GLU A 1 102 ? -7.252 24.653 -50.837 1.00 50.66 102 GLU A CA 1
ATOM 805 C C . GLU A 1 102 ? -6.964 23.315 -51.527 1.00 50.66 102 GLU A C 1
ATOM 807 O O . GLU A 1 102 ? -6.535 22.335 -50.915 1.00 50.66 102 GLU A O 1
ATOM 812 N N . GLU A 1 103 ? -7.235 23.297 -52.835 1.00 55.03 103 GLU A N 1
ATOM 813 C CA . GLU A 1 103 ? -6.822 22.262 -53.777 1.00 55.03 103 GLU A CA 1
ATOM 814 C C . GLU A 1 103 ? -5.337 21.928 -53.575 1.00 55.03 103 GLU A C 1
ATOM 816 O O . GLU A 1 103 ? -4.478 22.810 -53.551 1.00 55.03 103 GLU A O 1
ATOM 821 N N . SER A 1 104 ? -5.028 20.639 -53.422 1.00 53.91 104 SER A N 1
ATOM 822 C CA . SER A 1 104 ? -3.664 20.135 -53.279 1.00 53.91 104 SER A CA 1
ATOM 823 C C . SER A 1 104 ? -2.790 20.626 -54.436 1.00 53.91 104 SER A C 1
ATOM 825 O O . SER A 1 104 ? -2.942 20.177 -55.573 1.00 53.91 104 SER A O 1
ATOM 827 N N . ILE A 1 105 ? -1.877 21.549 -54.147 1.00 56.31 105 ILE A N 1
ATOM 828 C CA . ILE A 1 105 ? -0.968 22.119 -55.138 1.00 56.31 105 ILE A CA 1
ATOM 829 C C . ILE A 1 105 ? 0.136 21.087 -55.401 1.00 56.31 105 ILE A C 1
ATOM 831 O O . ILE A 1 105 ? 0.943 20.797 -54.515 1.00 56.31 105 ILE A O 1
ATOM 835 N N . ASP A 1 106 ? 0.169 20.512 -56.603 1.00 57.69 106 ASP A N 1
ATOM 836 C CA . ASP A 1 106 ? 1.214 19.566 -57.000 1.00 57.69 106 ASP A CA 1
ATOM 837 C C . ASP A 1 106 ? 2.556 20.296 -57.215 1.00 57.69 106 ASP A C 1
ATOM 839 O O . ASP A 1 106 ? 2.788 20.961 -58.226 1.00 57.69 106 ASP A O 1
ATOM 843 N N . LEU A 1 107 ? 3.447 20.187 -56.227 1.00 54.25 107 LEU A N 1
ATOM 844 C CA . LEU A 1 107 ? 4.798 20.763 -56.233 1.00 54.25 107 LEU A CA 1
ATOM 845 C C . LEU A 1 107 ? 5.828 19.900 -56.987 1.00 54.25 107 LEU A C 1
ATOM 847 O O . LEU A 1 107 ? 7.017 20.230 -56.973 1.00 54.25 107 LEU A O 1
ATOM 851 N N . SER A 1 108 ? 5.393 18.833 -57.673 1.00 59.16 108 SER A N 1
ATOM 852 C CA . SER A 1 108 ? 6.252 17.923 -58.449 1.00 59.16 108 SER A CA 1
ATOM 853 C C . SER A 1 108 ? 7.194 18.655 -59.414 1.00 59.16 108 SER A C 1
ATOM 855 O O . SER A 1 108 ? 8.360 18.291 -59.547 1.00 59.16 108 SER A O 1
ATOM 857 N N . SER A 1 109 ? 6.727 19.752 -60.012 1.00 54.34 109 SER A N 1
ATOM 858 C CA . SER A 1 109 ? 7.482 20.544 -60.991 1.00 54.34 109 SER A CA 1
ATOM 859 C C . SER A 1 109 ? 8.600 21.426 -60.412 1.00 54.34 109 SER A C 1
ATOM 861 O O . SER A 1 109 ? 9.493 21.826 -61.156 1.00 54.34 109 SER A O 1
ATOM 863 N N . GLN A 1 110 ? 8.597 21.741 -59.109 1.00 52.25 110 GLN A N 1
ATOM 864 C CA . GLN A 1 110 ? 9.621 22.613 -58.501 1.00 52.25 110 GLN A CA 1
ATOM 865 C C . GLN A 1 110 ? 10.800 21.838 -57.900 1.00 52.25 110 GLN A C 1
ATOM 867 O O . GLN A 1 110 ? 11.838 22.429 -57.598 1.00 52.25 110 GLN A O 1
ATOM 872 N N . LEU A 1 111 ? 10.669 20.518 -57.747 1.00 52.09 111 LEU A N 1
ATOM 873 C CA . LEU A 1 111 ? 11.681 19.678 -57.106 1.00 52.09 111 LEU A CA 1
ATOM 874 C C . LEU A 1 111 ? 12.775 19.176 -58.065 1.00 52.09 111 LEU A C 1
ATOM 876 O O . LEU A 1 111 ? 13.754 18.588 -57.615 1.00 52.09 111 LEU A O 1
ATOM 880 N N . GLU A 1 112 ? 12.658 19.428 -59.373 1.00 51.59 112 GLU A N 1
ATOM 881 C CA . GLU A 1 112 ? 13.616 18.921 -60.369 1.00 51.59 112 GLU A CA 1
ATOM 882 C C . GLU A 1 112 ? 14.971 19.661 -60.386 1.00 51.59 112 GLU A C 1
ATOM 884 O O . GLU A 1 112 ? 15.907 19.195 -61.032 1.00 51.59 112 GLU A O 1
ATOM 889 N N . THR A 1 113 ? 15.131 20.796 -59.685 1.00 52.81 113 THR A N 1
ATOM 890 C CA . THR A 1 113 ? 16.348 21.637 -59.821 1.00 52.81 113 THR A CA 1
ATOM 891 C C . THR A 1 113 ? 17.302 21.629 -58.617 1.00 52.81 113 THR A C 1
ATOM 893 O O . THR A 1 113 ? 18.408 22.159 -58.719 1.00 52.81 113 THR A O 1
ATOM 896 N N . SER A 1 114 ? 16.980 20.995 -57.486 1.00 49.62 114 SER A N 1
ATOM 897 C CA . SER A 1 114 ? 17.889 21.003 -56.327 1.00 49.62 114 SER A CA 1
ATOM 898 C C . SER A 1 114 ? 18.127 19.623 -55.718 1.00 49.62 114 SER A C 1
ATOM 900 O O . SER A 1 114 ? 17.292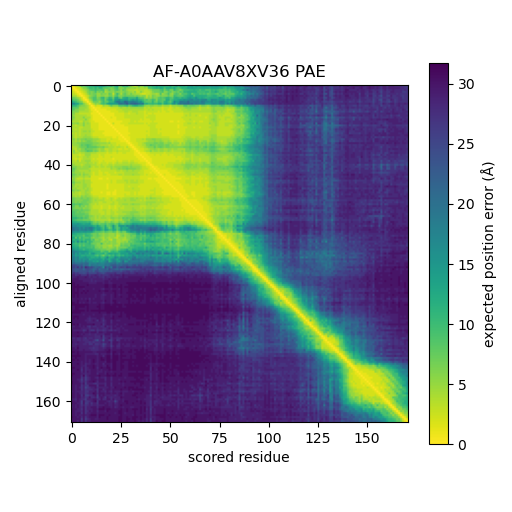 19.111 -54.984 1.00 49.62 114 SER A O 1
ATOM 902 N N . VAL A 1 115 ? 19.341 19.117 -55.974 1.00 52.84 115 VAL A N 1
ATOM 903 C CA . VAL A 1 115 ? 20.145 18.228 -55.116 1.00 52.84 115 VAL A CA 1
ATOM 904 C C . VAL A 1 115 ? 19.468 16.915 -54.730 1.00 52.84 115 VAL A C 1
ATOM 906 O O . VAL A 1 115 ? 18.795 16.855 -53.719 1.00 52.84 115 VAL A O 1
ATOM 909 N N . THR A 1 116 ? 19.722 15.859 -55.512 1.00 56.03 116 THR A N 1
ATOM 910 C CA . THR A 1 116 ? 19.792 14.430 -55.116 1.00 56.03 116 THR A CA 1
ATOM 911 C C . THR A 1 116 ? 19.164 14.033 -53.762 1.00 56.03 116 THR A C 1
ATOM 913 O O . THR A 1 116 ? 19.832 13.442 -52.912 1.00 56.03 116 THR A O 1
ATOM 916 N N . VAL A 1 117 ? 17.875 14.311 -53.546 1.00 55.28 117 VAL A N 1
ATOM 917 C CA . VAL A 1 117 ? 17.088 13.740 -52.444 1.00 55.28 117 VAL A CA 1
ATOM 918 C C . VAL A 1 117 ? 16.349 12.540 -53.023 1.00 55.28 117 VAL A C 1
ATOM 920 O O . VAL A 1 117 ? 15.292 12.680 -53.625 1.00 55.28 117 VAL A O 1
ATOM 923 N N . GLY A 1 118 ? 16.947 11.354 -52.920 1.00 53.16 118 GLY A N 1
ATOM 924 C CA . GLY A 1 118 ? 16.338 10.128 -53.449 1.00 53.16 118 GLY A CA 1
ATOM 925 C C . GLY A 1 118 ? 17.263 8.915 -53.520 1.00 53.16 118 GLY A C 1
ATOM 926 O O . GLY A 1 118 ? 16.781 7.789 -53.513 1.00 53.16 118 GLY A O 1
ATOM 927 N N . GLU A 1 119 ? 18.585 9.113 -53.524 1.00 54.47 119 GLU A N 1
ATOM 928 C CA . GLU A 1 119 ? 19.553 8.001 -53.586 1.00 54.47 119 GLU A CA 1
ATOM 929 C C . GLU A 1 119 ? 19.920 7.401 -52.221 1.00 54.47 119 GLU A C 1
ATOM 931 O O . GLU A 1 119 ? 20.554 6.348 -52.157 1.00 54.47 119 GLU A O 1
ATOM 936 N N . HIS A 1 120 ? 19.518 8.023 -51.110 1.00 56.69 120 HIS A N 1
ATOM 937 C CA . HIS A 1 120 ? 19.772 7.455 -49.790 1.00 56.69 120 HIS A CA 1
ATOM 938 C C . HIS A 1 120 ? 18.650 6.494 -49.389 1.00 56.69 120 HIS A C 1
ATOM 940 O O . HIS A 1 120 ? 17.473 6.834 -49.481 1.00 56.69 120 HIS A O 1
ATOM 946 N N . ALA A 1 121 ? 19.013 5.339 -48.822 1.00 54.72 121 ALA A N 1
ATOM 947 C CA . ALA A 1 121 ? 18.076 4.374 -48.225 1.00 54.72 121 ALA A CA 1
ATOM 948 C C . ALA A 1 121 ? 17.142 4.990 -47.155 1.00 54.72 121 ALA A C 1
ATOM 950 O O . ALA A 1 121 ? 16.134 4.398 -46.797 1.00 54.72 121 ALA A O 1
ATOM 951 N N . PHE A 1 122 ? 17.470 6.190 -46.665 1.00 55.66 122 PHE A N 1
ATOM 952 C CA . PHE A 1 122 ? 16.677 6.976 -45.719 1.00 55.66 122 PHE A CA 1
ATOM 953 C C . PHE A 1 122 ? 15.539 7.787 -46.379 1.00 55.66 122 PHE A C 1
ATOM 955 O O . PHE A 1 122 ? 14.609 8.188 -45.690 1.00 55.66 122 PHE A O 1
ATOM 962 N N . SER A 1 123 ? 15.606 8.045 -47.694 1.00 56.81 123 SER A N 1
ATOM 963 C CA . SER A 1 123 ? 14.597 8.806 -48.458 1.00 56.81 123 SER A CA 1
ATOM 964 C C . SER A 1 123 ? 13.484 7.933 -49.041 1.00 56.81 123 SER A C 1
ATOM 966 O O . SER A 1 123 ? 12.504 8.465 -49.557 1.00 56.81 123 SER A O 1
ATOM 968 N N . GLN A 1 124 ? 13.596 6.606 -48.953 1.00 59.94 124 GLN A N 1
ATOM 969 C CA . GLN A 1 124 ? 12.470 5.724 -49.237 1.00 59.94 124 GLN A CA 1
ATOM 970 C C . GLN A 1 124 ? 11.487 5.836 -48.071 1.00 59.94 124 GLN A C 1
ATOM 972 O O . GLN A 1 124 ? 11.718 5.268 -47.005 1.00 59.94 124 GLN A O 1
ATOM 977 N N . MET A 1 125 ? 10.398 6.589 -48.262 1.00 58.16 125 MET A N 1
ATOM 978 C CA . MET A 1 125 ? 9.233 6.505 -47.383 1.00 58.16 125 MET A CA 1
ATOM 979 C C . MET A 1 125 ? 8.755 5.052 -47.398 1.00 58.16 125 MET A C 1
ATOM 981 O O . MET A 1 125 ? 8.112 4.602 -48.346 1.00 58.16 125 MET A O 1
ATOM 985 N N . GLN A 1 126 ? 9.111 4.298 -46.359 1.00 59.91 126 GLN A N 1
ATOM 986 C CA . GLN A 1 126 ? 8.419 3.062 -46.036 1.00 59.91 126 GLN A CA 1
ATOM 987 C C . GLN A 1 126 ? 6.952 3.450 -45.859 1.00 59.91 126 GLN A C 1
ATOM 989 O O . GLN A 1 126 ? 6.652 4.361 -45.088 1.00 59.91 126 GLN A O 1
ATOM 994 N N . GLY A 1 127 ? 6.088 2.851 -46.684 1.00 63.03 127 GLY A N 1
ATOM 995 C CA . GLY A 1 127 ? 4.676 3.207 -46.785 1.00 63.03 127 GLY A CA 1
ATOM 996 C C . GLY A 1 127 ? 3.979 3.266 -45.429 1.00 63.03 127 GLY A C 1
ATOM 997 O O . GLY A 1 127 ? 4.477 2.738 -44.438 1.00 63.03 127 GLY A O 1
ATOM 998 N N . ASP A 1 128 ? 2.825 3.928 -45.416 1.00 62.69 128 ASP A N 1
ATOM 999 C CA . ASP A 1 128 ? 2.049 4.269 -44.225 1.00 62.69 128 ASP A CA 1
ATOM 1000 C C . ASP A 1 128 ? 1.984 3.111 -43.207 1.00 62.69 128 ASP A C 1
ATOM 1002 O O . ASP A 1 128 ? 1.252 2.128 -43.370 1.00 62.69 128 ASP A O 1
ATOM 1006 N N . LEU A 1 129 ? 2.810 3.220 -42.158 1.00 57.78 129 LEU A N 1
ATOM 1007 C CA . LEU A 1 129 ? 2.978 2.207 -41.112 1.00 57.78 129 LEU A CA 1
ATOM 1008 C C . LEU A 1 129 ? 1.653 1.902 -40.404 1.00 57.78 129 LEU A C 1
A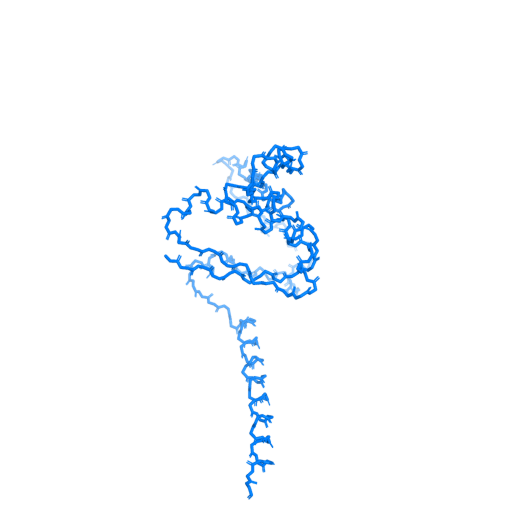TOM 1010 O O . LEU A 1 129 ? 1.474 0.800 -39.878 1.00 57.78 129 LEU A O 1
ATOM 1014 N N . ASP A 1 130 ? 0.717 2.852 -40.407 1.00 62.16 130 ASP A N 1
ATOM 1015 C CA . ASP A 1 130 ? -0.607 2.661 -39.827 1.00 62.16 130 ASP A CA 1
ATOM 1016 C C . ASP A 1 130 ? -1.501 1.789 -40.720 1.00 62.16 130 ASP A C 1
ATOM 1018 O O . ASP A 1 130 ? -2.236 0.946 -40.198 1.00 62.16 130 ASP A O 1
ATOM 1022 N N . GLN A 1 131 ? -1.371 1.863 -42.051 1.00 63.03 131 GLN A N 1
ATOM 1023 C CA . GLN A 1 131 ? -2.075 0.948 -42.961 1.00 63.03 131 GLN A CA 1
ATOM 1024 C C . GLN A 1 131 ? -1.566 -0.488 -42.823 1.00 63.03 131 GLN A C 1
ATOM 1026 O O . GLN A 1 131 ? -2.366 -1.421 -42.815 1.00 63.03 131 GLN A O 1
ATOM 1031 N N . GLN A 1 132 ? -0.259 -0.682 -42.630 1.00 58.97 132 GLN A N 1
ATOM 1032 C CA . GLN A 1 132 ? 0.313 -2.016 -42.409 1.00 58.97 132 GLN A CA 1
ATOM 1033 C C . GLN A 1 132 ? -0.176 -2.649 -41.098 1.00 58.97 132 GLN A C 1
ATOM 1035 O O . GLN A 1 132 ? -0.456 -3.848 -41.056 1.00 58.97 132 GLN A O 1
ATOM 1040 N N . ARG A 1 133 ? -0.363 -1.847 -40.036 1.00 60.91 133 ARG A N 1
ATOM 1041 C CA . ARG A 1 133 ? -0.969 -2.327 -38.780 1.00 60.91 133 ARG A CA 1
ATOM 1042 C C . ARG A 1 133 ? -2.446 -2.679 -38.933 1.00 60.91 133 ARG A C 1
ATOM 1044 O O . ARG A 1 133 ? -2.890 -3.644 -38.316 1.00 60.91 133 ARG A O 1
ATOM 1051 N N . LEU A 1 134 ? -3.192 -1.922 -39.737 1.00 56.84 134 LEU A N 1
ATOM 1052 C CA . LEU A 1 134 ? -4.616 -2.165 -39.990 1.00 56.84 134 LEU A CA 1
ATOM 1053 C C . LEU A 1 134 ? -4.857 -3.373 -40.908 1.00 56.84 134 LEU A C 1
ATOM 1055 O O . LEU A 1 134 ? -5.830 -4.098 -40.716 1.00 56.84 134 LEU A O 1
ATOM 1059 N N . LEU A 1 135 ? -3.967 -3.606 -41.876 1.00 58.00 135 LEU A N 1
ATOM 1060 C CA . LEU A 1 135 ? -4.074 -4.689 -42.859 1.00 58.00 135 LEU A CA 1
ATOM 1061 C C . LEU A 1 135 ? -3.408 -6.001 -42.407 1.00 58.00 135 LEU A C 1
ATOM 1063 O O . LEU A 1 135 ? -3.550 -7.021 -43.075 1.00 58.00 135 LEU A O 1
ATOM 1067 N N . GLY A 1 136 ? -2.727 -6.008 -41.257 1.00 55.47 136 GLY A N 1
ATOM 1068 C CA . GLY A 1 136 ? -2.196 -7.224 -40.631 1.00 55.47 136 GLY A CA 1
ATOM 1069 C C . GLY A 1 136 ? -0.983 -7.845 -41.330 1.00 55.47 136 GLY A C 1
ATOM 1070 O O . GLY A 1 136 ? -0.568 -8.944 -40.954 1.00 55.47 136 GLY A O 1
ATOM 1071 N N . GLU A 1 137 ? -0.383 -7.167 -42.309 1.00 53.34 137 GLU A N 1
ATOM 1072 C CA . GLU A 1 137 ? 0.831 -7.648 -42.965 1.00 53.34 137 GLU A CA 1
ATOM 1073 C C . GLU A 1 137 ? 2.055 -7.360 -42.087 1.00 53.34 137 GLU A C 1
ATOM 1075 O O . GLU A 1 137 ? 2.468 -6.216 -41.890 1.00 53.34 137 GLU A O 1
ATOM 1080 N N . ARG A 1 138 ? 2.633 -8.420 -41.511 1.00 51.53 138 ARG A N 1
ATOM 1081 C CA . ARG A 1 138 ? 3.863 -8.328 -40.716 1.00 51.53 138 ARG A CA 1
ATOM 1082 C C . ARG A 1 138 ? 5.080 -8.228 -41.647 1.00 51.53 138 ARG A C 1
ATOM 1084 O O . ARG A 1 138 ? 5.203 -9.063 -42.545 1.00 51.53 138 ARG A O 1
ATOM 1091 N N . PRO A 1 139 ? 6.003 -7.272 -41.441 1.00 49.03 139 PRO A N 1
ATOM 1092 C CA . PRO A 1 139 ? 7.210 -7.170 -42.253 1.00 49.03 139 PRO A CA 1
ATOM 1093 C C . PRO A 1 139 ? 8.142 -8.379 -42.054 1.00 49.03 139 PRO A C 1
ATOM 1095 O O . PRO A 1 139 ? 8.280 -8.910 -40.955 1.00 49.03 139 PRO A O 1
ATOM 1098 N N . PHE A 1 140 ? 8.819 -8.776 -43.136 1.00 51.28 140 PHE A N 1
ATOM 1099 C CA . PHE A 1 140 ? 9.681 -9.967 -43.274 1.00 51.28 140 PHE A CA 1
ATOM 1100 C C . PHE A 1 140 ? 10.976 -9.974 -42.430 1.00 51.28 140 PHE A C 1
ATOM 1102 O O . PHE A 1 140 ? 11.771 -10.900 -42.548 1.00 51.28 140 PHE A O 1
ATOM 1109 N N . ASN A 1 141 ? 11.185 -8.976 -41.570 1.00 54.09 141 ASN A N 1
ATOM 1110 C CA . ASN A 1 141 ? 12.248 -8.942 -40.566 1.00 54.09 141 ASN A CA 1
ATOM 1111 C C . ASN A 1 141 ? 11.610 -8.574 -39.227 1.00 54.09 141 ASN A C 1
ATOM 1113 O O . ASN A 1 141 ? 11.633 -7.417 -38.808 1.00 54.09 141 ASN A O 1
ATOM 1117 N N . ASP A 1 142 ? 10.979 -9.559 -38.596 1.00 58.88 142 ASP A N 1
ATOM 1118 C CA . ASP A 1 142 ? 10.399 -9.402 -37.270 1.00 58.88 142 ASP A CA 1
ATOM 1119 C C . ASP A 1 142 ? 11.510 -9.578 -36.214 1.00 58.88 142 ASP A C 1
ATOM 1121 O O . ASP A 1 142 ? 12.000 -10.696 -36.036 1.00 58.88 142 ASP A O 1
ATOM 1125 N N . PRO A 1 143 ? 11.934 -8.522 -35.493 1.00 57.72 143 PRO A N 1
ATOM 1126 C CA . PRO A 1 143 ? 12.916 -8.649 -34.417 1.00 57.72 143 PRO A CA 1
ATOM 1127 C C . PRO A 1 143 ? 12.450 -9.602 -33.305 1.00 57.72 143 PRO A C 1
ATOM 1129 O O . PRO A 1 143 ? 13.292 -10.127 -32.575 1.00 57.72 143 PRO A O 1
ATOM 1132 N N . LEU A 1 144 ? 11.143 -9.896 -33.192 1.00 57.53 144 LEU A N 1
ATOM 1133 C CA . LEU A 1 144 ? 10.662 -10.964 -32.314 1.00 57.53 144 LEU A CA 1
ATOM 1134 C C . LEU A 1 144 ? 11.125 -12.348 -32.769 1.00 57.53 144 LEU A C 1
ATOM 1136 O O . LEU A 1 144 ? 11.388 -13.180 -31.907 1.00 57.53 144 LEU A O 1
ATOM 1140 N N . ALA A 1 145 ? 11.242 -12.610 -34.073 1.00 62.34 145 ALA A N 1
ATOM 1141 C CA . ALA A 1 145 ? 11.719 -13.895 -34.582 1.00 62.34 145 ALA A CA 1
ATOM 1142 C C . ALA A 1 145 ? 13.188 -14.121 -34.200 1.00 62.34 145 ALA A C 1
ATOM 1144 O O . ALA A 1 145 ? 13.534 -15.191 -33.704 1.00 62.34 145 ALA A O 1
ATOM 1145 N N . ASP A 1 146 ? 14.025 -13.087 -34.309 1.00 63.50 146 ASP A N 1
ATOM 1146 C CA . ASP A 1 146 ? 15.421 -13.132 -33.859 1.00 63.50 146 ASP A CA 1
ATOM 1147 C C . ASP A 1 146 ? 15.541 -13.332 -32.342 1.00 63.50 146 ASP A C 1
ATOM 1149 O O . ASP A 1 146 ? 16.419 -14.060 -31.870 1.00 63.50 146 ASP A O 1
ATOM 1153 N N . ILE A 1 147 ? 14.656 -12.705 -31.561 1.00 71.00 147 ILE A N 1
ATOM 1154 C CA . ILE A 1 147 ? 14.587 -12.906 -30.108 1.00 71.00 147 ILE A CA 1
ATOM 1155 C C . ILE A 1 147 ? 14.157 -14.344 -29.794 1.00 71.00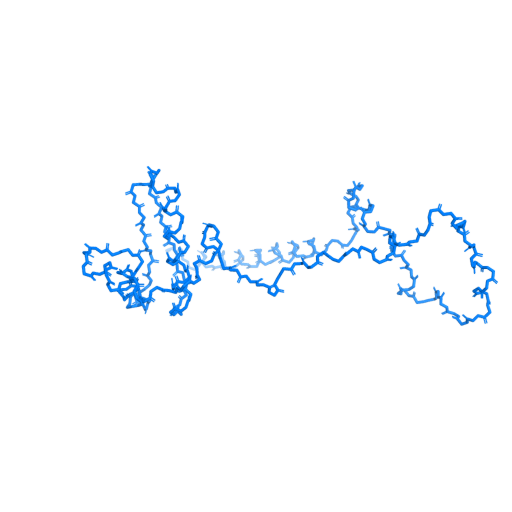 147 ILE A C 1
ATOM 1157 O O . ILE A 1 147 ? 14.775 -14.990 -28.954 1.00 71.00 147 ILE A O 1
ATOM 1161 N N . MET A 1 148 ? 13.163 -14.877 -30.508 1.00 69.81 148 MET A N 1
ATOM 1162 C CA . MET A 1 148 ? 12.661 -16.241 -30.324 1.00 69.81 148 MET A CA 1
ATOM 1163 C C . MET A 1 148 ? 13.724 -17.286 -30.676 1.00 69.81 148 MET A C 1
ATOM 1165 O O . MET A 1 148 ? 13.916 -18.241 -29.931 1.00 69.81 148 MET A O 1
ATOM 1169 N N . VAL A 1 149 ? 14.476 -17.081 -31.762 1.00 71.75 149 VAL A N 1
ATOM 1170 C CA . VAL A 1 149 ? 15.599 -17.950 -32.151 1.00 71.75 149 VAL A CA 1
ATOM 1171 C C . VAL A 1 149 ? 16.703 -17.917 -31.092 1.00 71.75 149 VAL A C 1
ATOM 1173 O O . VAL A 1 149 ? 17.236 -18.967 -30.729 1.00 71.75 149 VAL A O 1
ATOM 1176 N N . LYS A 1 150 ? 17.023 -16.740 -30.541 1.00 70.56 150 LYS A N 1
ATOM 1177 C CA . LYS A 1 150 ? 17.991 -16.616 -29.438 1.00 70.56 150 LYS A CA 1
ATOM 1178 C C . LYS A 1 150 ? 17.505 -17.296 -28.156 1.00 70.56 150 LYS A C 1
ATOM 1180 O O . LYS A 1 150 ? 18.312 -17.930 -27.479 1.00 70.56 150 LYS A O 1
ATOM 1185 N N . GLU A 1 151 ? 16.215 -17.196 -27.841 1.00 72.69 151 GLU A N 1
ATOM 1186 C CA . GLU A 1 151 ? 15.583 -17.847 -26.685 1.00 72.69 151 GLU A CA 1
ATOM 1187 C C . GLU A 1 151 ? 15.639 -19.379 -26.813 1.00 72.69 151 GLU A C 1
ATOM 1189 O O . GLU A 1 151 ? 16.058 -20.064 -25.879 1.00 72.69 151 GLU A O 1
ATOM 1194 N N . ILE A 1 152 ? 15.316 -19.912 -27.999 1.00 73.81 152 ILE A N 1
ATOM 1195 C CA . ILE A 1 152 ? 15.379 -21.350 -28.306 1.00 73.81 152 ILE A CA 1
ATOM 1196 C C . ILE A 1 152 ? 16.819 -21.865 -28.164 1.00 73.81 152 ILE A C 1
ATOM 1198 O O . ILE A 1 152 ? 17.066 -22.823 -27.432 1.00 73.81 152 ILE A O 1
ATOM 1202 N N . GLN A 1 153 ? 17.799 -21.178 -28.761 1.00 71.31 153 GLN A N 1
ATOM 1203 C CA . GLN A 1 153 ? 19.216 -21.549 -28.642 1.00 71.31 153 GLN A CA 1
ATOM 1204 C C . GLN A 1 153 ? 19.742 -21.450 -27.201 1.00 71.31 153 GLN A C 1
ATOM 1206 O O . GLN A 1 153 ? 20.654 -22.182 -26.804 1.00 71.31 153 GLN A O 1
ATOM 1211 N N . HIS A 1 154 ? 19.213 -20.520 -26.402 1.00 70.62 154 HIS A N 1
ATOM 1212 C CA . HIS A 1 154 ? 19.556 -20.402 -24.990 1.00 70.62 154 HIS A CA 1
ATOM 1213 C C . HIS A 1 154 ? 18.993 -21.578 -24.178 1.00 70.62 154 HIS A C 1
ATOM 1215 O O . HIS A 1 154 ? 19.737 -22.177 -23.399 1.00 70.62 154 HIS A O 1
ATOM 1221 N N . GLN A 1 155 ? 17.731 -21.959 -24.401 1.00 65.62 155 GLN A N 1
ATOM 1222 C CA . GLN A 1 155 ? 17.098 -23.103 -23.733 1.00 65.62 155 GLN A CA 1
ATOM 1223 C C . GLN A 1 155 ? 17.789 -24.432 -24.064 1.00 65.62 155 GLN A C 1
ATOM 1225 O O . GLN A 1 155 ? 18.069 -25.206 -23.149 1.00 65.62 155 GLN A O 1
ATOM 1230 N N . GLU A 1 156 ? 18.165 -24.669 -25.323 1.00 68.06 156 GLU A N 1
ATOM 1231 C CA . GLU A 1 156 ? 18.920 -25.867 -25.725 1.00 68.06 156 GLU A CA 1
ATOM 1232 C C . GLU A 1 156 ? 20.291 -25.941 -25.038 1.00 68.06 156 GLU A C 1
ATOM 1234 O O . GLU A 1 156 ? 20.706 -26.997 -24.548 1.00 68.06 156 GLU A O 1
ATOM 1239 N N . ARG A 1 157 ? 20.986 -24.799 -24.920 1.00 61.59 157 ARG A N 1
ATOM 1240 C CA . ARG A 1 157 ? 22.266 -24.730 -24.208 1.00 61.59 157 ARG A CA 1
ATOM 1241 C C . ARG A 1 157 ? 22.084 -25.061 -22.729 1.00 61.59 157 ARG A C 1
ATOM 1243 O O . ARG A 1 157 ? 22.855 -25.859 -22.205 1.00 61.59 157 ARG A O 1
ATOM 1250 N N . VAL A 1 158 ? 21.072 -24.501 -22.067 1.00 57.34 158 VAL A N 1
ATOM 1251 C CA . VAL A 1 158 ? 20.776 -24.780 -20.650 1.00 57.34 158 VAL A CA 1
ATOM 1252 C C . VAL A 1 158 ? 20.411 -26.256 -20.436 1.00 57.34 158 VAL A C 1
ATOM 1254 O O . VAL A 1 158 ? 20.947 -26.874 -19.517 1.00 57.34 158 VAL A O 1
ATOM 1257 N N . SER A 1 159 ? 19.610 -26.853 -21.324 1.00 57.78 159 SER A N 1
ATOM 1258 C CA . SER A 1 159 ? 19.239 -28.276 -21.257 1.00 57.78 159 SER A CA 1
ATOM 1259 C C . SER A 1 159 ? 20.451 -29.211 -21.419 1.00 57.78 159 SER A C 1
ATOM 1261 O O . SER A 1 159 ? 20.562 -30.230 -20.741 1.00 57.78 159 SER A O 1
ATOM 1263 N N . SER A 1 160 ? 21.437 -28.831 -22.240 1.00 57.97 160 SER A N 1
ATOM 1264 C CA . SER A 1 160 ? 22.687 -29.599 -22.397 1.00 57.97 160 SER A CA 1
ATOM 1265 C C . SER A 1 160 ? 23.594 -29.593 -21.152 1.00 57.97 160 SER A C 1
ATOM 1267 O O . SER A 1 160 ? 24.481 -30.442 -21.003 1.00 57.97 160 SER A O 1
ATOM 1269 N N . TYR A 1 161 ? 23.419 -28.617 -20.255 1.00 50.72 161 TYR A N 1
ATOM 1270 C CA . TYR A 1 161 ? 24.109 -28.589 -18.964 1.00 50.72 161 TYR A CA 1
ATOM 1271 C C . TYR A 1 161 ? 23.409 -29.471 -17.933 1.00 50.72 161 TYR A C 1
ATOM 1273 O O . TYR A 1 161 ? 24.095 -30.112 -17.141 1.00 50.72 161 TYR A O 1
ATOM 1281 N N . THR A 1 162 ? 22.078 -29.554 -17.967 1.00 53.59 162 THR A N 1
ATOM 1282 C CA . THR A 1 162 ? 21.319 -30.405 -17.043 1.00 53.59 162 THR A CA 1
ATOM 1283 C C . THR A 1 162 ? 21.507 -31.893 -17.346 1.00 53.59 162 THR A C 1
ATOM 1285 O O . THR A 1 162 ? 21.678 -32.669 -16.407 1.00 53.59 162 THR A O 1
ATOM 1288 N N . ASP A 1 163 ? 21.625 -32.278 -18.621 1.00 55.06 163 ASP A N 1
ATOM 1289 C CA . ASP A 1 163 ? 21.880 -33.676 -19.013 1.00 55.06 163 ASP A CA 1
ATOM 1290 C C . ASP A 1 163 ? 23.305 -34.160 -18.689 1.00 55.06 163 ASP A C 1
ATOM 1292 O O . ASP A 1 163 ? 23.533 -35.344 -18.463 1.00 55.06 163 ASP A O 1
ATOM 1296 N N . ARG A 1 164 ? 24.291 -33.257 -18.587 1.00 48.62 164 ARG A N 1
ATOM 1297 C CA . ARG A 1 164 ? 25.647 -33.630 -18.132 1.00 48.62 164 ARG A CA 1
ATOM 1298 C C . ARG A 1 164 ? 25.756 -33.811 -16.621 1.00 48.62 164 ARG A C 1
ATOM 1300 O O . ARG A 1 164 ? 26.698 -34.443 -16.152 1.00 48.62 164 ARG A O 1
ATOM 1307 N N . THR A 1 165 ? 24.822 -33.254 -15.852 1.00 47.94 165 THR A N 1
ATOM 1308 C CA . THR A 1 165 ? 24.800 -33.418 -14.389 1.00 47.94 165 THR A CA 1
ATOM 1309 C C . THR A 1 165 ? 24.087 -34.689 -13.936 1.00 47.94 165 THR A C 1
ATOM 1311 O O . THR A 1 165 ? 24.325 -35.146 -12.820 1.00 47.94 165 THR A O 1
ATOM 1314 N N . THR A 1 166 ? 23.262 -35.291 -14.794 1.00 51.12 166 THR A N 1
ATOM 1315 C CA . THR A 1 166 ? 22.580 -36.565 -14.526 1.00 51.12 166 THR A CA 1
ATOM 1316 C C . THR A 1 166 ? 23.468 -37.789 -14.785 1.00 51.12 166 THR A C 1
ATOM 1318 O O . THR A 1 166 ? 23.282 -38.797 -14.111 1.00 51.12 166 THR A O 1
ATOM 1321 N N . ASP A 1 167 ? 24.499 -37.686 -15.634 1.00 50.69 167 ASP A N 1
ATOM 1322 C CA . ASP A 1 167 ? 25.482 -38.768 -15.867 1.00 50.69 167 ASP A CA 1
ATOM 1323 C C . ASP A 1 167 ? 26.567 -38.899 -14.773 1.00 50.69 167 ASP A C 1
ATOM 1325 O O . ASP A 1 167 ? 27.280 -39.897 -14.718 1.00 50.69 167 ASP A O 1
ATOM 1329 N N . LEU A 1 168 ? 26.694 -37.924 -13.863 1.00 53.25 168 LEU A N 1
ATOM 1330 C CA . LEU A 1 168 ? 27.617 -37.987 -12.712 1.00 53.25 168 LEU A CA 1
ATOM 1331 C C . LEU A 1 168 ? 26.946 -38.478 -11.417 1.00 53.25 168 LEU A C 1
ATOM 1333 O O . LEU A 1 168 ? 27.575 -38.478 -10.361 1.00 53.25 168 LEU A O 1
ATOM 1337 N N . ASN A 1 169 ? 25.676 -38.884 -11.487 1.00 51.91 169 ASN A N 1
ATOM 1338 C CA . ASN A 1 169 ? 24.883 -39.337 -10.344 1.00 51.91 169 ASN A CA 1
ATOM 1339 C C . ASN A 1 169 ? 24.073 -40.601 -10.690 1.00 51.91 169 ASN A C 1
ATOM 1341 O O . ASN A 1 169 ? 22.858 -40.662 -10.496 1.00 51.91 169 ASN A O 1
ATOM 1345 N N . GLN A 1 170 ? 24.757 -41.630 -11.191 1.00 45.75 170 GLN A N 1
ATOM 1346 C CA . GLN A 1 170 ? 24.283 -43.012 -11.073 1.00 45.75 170 GLN A CA 1
ATOM 1347 C C . GLN A 1 170 ? 25.153 -43.762 -10.045 1.00 45.75 170 GLN A C 1
ATOM 1349 O O . GLN A 1 170 ? 26.347 -43.472 -9.966 1.00 45.75 170 GLN A O 1
ATOM 1354 N N . PRO A 1 171 ? 24.552 -44.637 -9.213 1.00 54.38 171 PRO A N 1
ATOM 1355 C CA . PRO A 1 171 ? 25.193 -45.257 -8.048 1.00 54.38 171 PRO A CA 1
ATOM 1356 C C . PRO A 1 171 ? 26.327 -46.232 -8.384 1.00 54.38 171 PRO A C 1
ATOM 1358 O O . PRO A 1 171 ? 26.260 -46.885 -9.450 1.00 54.38 171 PRO A O 1
#

InterPro domains:
  IPR043472 Macro domain-like [G3DSA:3.40.220.10] (7-60)

Radius of gyration: 29.43 Å; Cα contacts (8 Å, |Δi|>4): 91; chains: 1; bounding box: 43×71×80 Å

Sequence (171 aa):
MVIKMFLKGPSLPAVNLKLGTVRRFLEHHGSSLDTVIFVVDKVDLGIYEVLLPLYFPRSKLEEEAAKYQLPSETGGPDGEPIMPDRQIRIID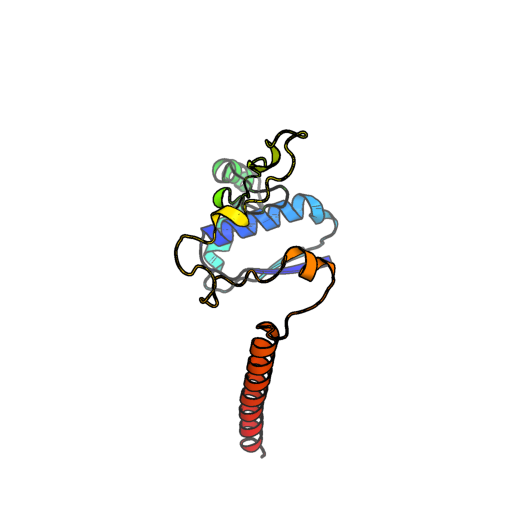NPQHTLHPDEESIDLSSQLETSVTVGEHAFSQMQGDLDQQRLLGERPFNDPLADIMVKEIQHQERVSSYTDRTTDLNQP

Solvent-accessible surface area (backbone atoms only — not comparable to full-atom values): 11000 Å² total; per-residue (Å²): 85,77,48,78,4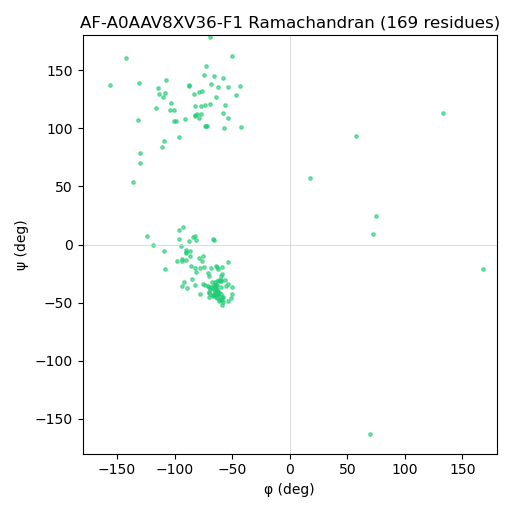4,80,66,84,66,83,46,68,70,58,46,53,49,51,50,47,20,52,49,37,44,40,74,78,51,36,93,66,46,77,47,78,44,83,50,69,56,82,88,40,42,69,57,48,68,65,47,42,41,55,75,58,46,89,44,72,68,41,45,60,54,21,69,78,69,57,71,91,75,68,52,42,92,63,23,42,84,77,58,74,91,74,59,82,78,86,66,80,62,79,76,76,72,63,68,99,78,71,78,86,77,81,60,73,83,72,61,80,80,67,75,91,84,63,84,48,87,84,61,58,76,75,68,65,66,65,57,37,64,74,69,68,62,77,68,98,78,50,69,65,57,59,50,48,52,50,50,53,57,48,52,55,54,54,52,58,53,56,59,60,58,54,75,78,66,70,135

Foldseek 3Di:
DEEEDEQDDQDLVSVLLVLLLVLLQCVVCVVVHDYYHYDDDPNNVVSCVVCVLLSPPPDPVSVVVNVVVRDPDSDDNSSDHDDVVPDDDDDPDPVVPDDPDDDPDPCVVVPPPDDDQPPDPVSPPPPDPVVCVVVVPDDPDDVVVVVVVVVVVVVVVVVVVVVVVVVVDDD